Protein 6E93 (pdb70)

Secondary structure (DSSP, 8-state):
-EE-TTT--EESSHHHHHHHHHHHH----EE-TTT--EESSHHHHHHHHHHHH----EE-TTT--EESSHHHHHHHHHHHHT---EE-SSSS-EESSHHHHHHHHHHHHHT-

Organism: Homo sapiens (NCBI:txid9606)

B-factor: mean 36.42, std 12.67, range [16.76, 92.11]

InterPro domains:
  IPR000210 BTB/POZ domain [PF00651] (23-125)
  IPR000210 BTB/POZ domain [PS50097] (33-100)
  IPR000210 BTB/POZ domain [SM00225] (33-131)
  IPR011333 SKP1/BTB/POZ domain superfamily [G3DSA:3.30.710.10] (9-133)
  IPR011333 SKP1/BTB/POZ domain superfamily [SSF54695] (12-122)
  IPR013087 Zinc finger C2H2-type [PF00096] (460-482)
  IPR013087 Zinc finger C2H2-type [PF00096] (1038-1060)
  IPR013087 Zinc finger C2H2-type [PF00096] (1066-1088)
  IPR013087 Zinc finger C2H2-type [PS00028] (344-364)
  IPR013087 Zinc finger C2H2-type [PS00028] (462-482)
  IPR013087 Zinc finger C2H2-type [PS00028] (490-510)
  IPR013087 Zinc finger C2H2-type [PS00028] (518-539)
  IPR013087 Zinc finger C2H2-type [PS00028] (1012-1032)
  IPR013087 Zinc finger C2H2-type [PS00028] 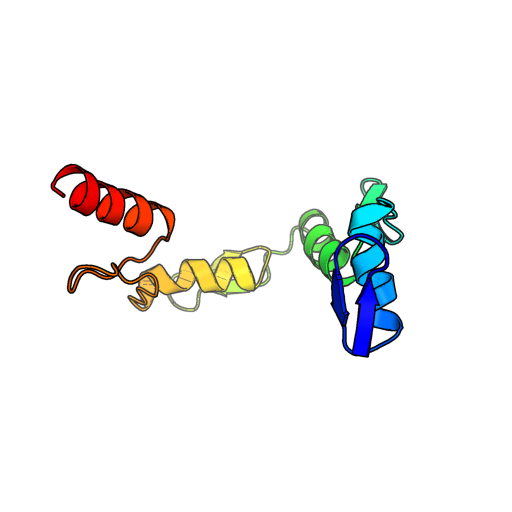(1040-1060)
  IPR013087 Zinc finger C2H2-type [PS00028] (1068-1088)
  IPR013087 Zinc finger C2H2-type [PS00028] (1096-1116)
  IPR013087 Zinc finger C2H2-type [PS00028] (1127-1147)
  IPR013087 Zinc finger C2H2-type [PS50157] (342-369)
  IPR013087 Zinc finger C2H2-type [PS50157] (371-400)
  IPR013087 Zinc finger C2H2-type [PS50157] (460-487)

Solvent-accessible surface area: 8621 Å² total; per-residue (Å²): 127,94,51,6,165,113,57,83,135,121,44,151,33,85,71,44,39,137,79,25,51,24,102,80,92,46,90,118,60,67,103,2,199,102,71,33,156,44,32,36,48,75,34,65,9,94,86,30,56,75,111,79,126,59,109,119,100,44,71,2,138,115,68,114,121,31,20,32,38,62,78,58,18,124,86,32,26,35,93,75,79,45,68,112,129,58,97,6,133,99,40,161,66,97,29,41,104,73,62,66,39,128,83,30,19,77,130,50,85,164,136,202

Radius of gyration: 19.79 Å; Cα contacts (8 Å, |Δi|>4): 134; chains: 1; bounding box: 38×44×48 Å

Foldseek 3Di:
DDADPPPGDHDDDPVVNVLVCCVVVVDFPAAAPPPGDGHSDNVVSVLVNLVVVPDQPDAAPPPGDGHSDPVVNVLVCCVVVVDFPAAQPPDGDGHSDNVVSVVVNVVVVVVD

Sequence (112 aa):
PYACELCAKQFQSPSTLKMHMRCHTGEKPYQCKTCGRCFSVQGNLQKHERIHLGLKEFVCQYCNKAFTLNETLKIHERIHTGEKRYHCQFCFQRFLYLSTKRNHEQRHIREH

GO terms:
  GO:0045892 negative regulation of DNA-templated transcription (P, IDA)
  GO:0005694 chromosome (C, EXP)
  GO:0006275 regulation of DNA replication (P, IMP)
  GO:0006974 DNA damage response (P, IMP)
  GO:0005515 protein binding (F, IPI)
  GO:0005654 nucleoplasm (C, IDA)
  GO:0005634 nucleus (C, IDA)
  GO:0008327 methyl-CpG binding (F, IDA)
  GO:0042803 protein homodimerization activity (F, IDA)
  GO:0072562 blood microparticle (C, HDA)

Nearest PDB structures (foldseek):
  6e93-assembly1_A  TM=1.009E+00  e=2.248E-21  Homo sapiens
  6e94-assembly1_A  TM=1.007E+00  e=4.891E-21  Homo sapiens
  2i13-assembly2_B  TM=8.774E-01  e=1.225E-11  Mus musculus
  2i13-assembly1_A  TM=8.482E-01  e=1.307E-11  Mus musculus
  6ml6-assembly1_A  TM=7.729E-01  e=6.189E-11  Mus musculus

CATH classification: 3.30.160.60

Structure (mmCIF, N/CA/C/O backbone):
data_6E93
#
_entry.id   6E93
#
_cell.length_a   70.804
_cell.length_b   77.270
_cell.length_c   103.756
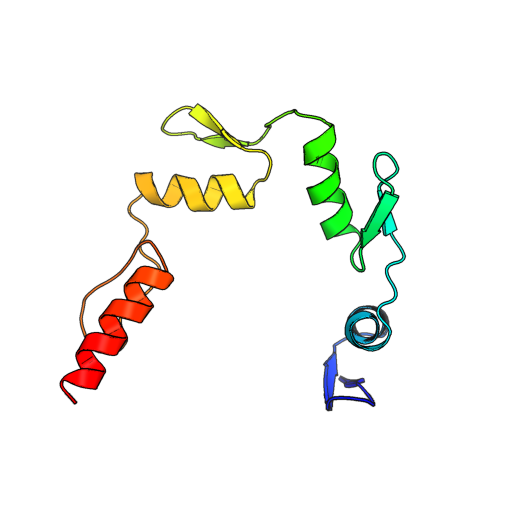_cell.angle_alpha   90.00
_cell.angle_beta   90.00
_cell.angle_gamma   90.00
#
_symmetry.space_group_name_H-M   'C 2 2 21'
#
loop_
_entity.id
_entity.type
_entity.pdbx_description
1 polymer 'Zinc finger and BTB domain-containing protein 38'
2 polymer "DNA (5'-D(*GP*TP*CP*TP*GP*(DCM)P*GP*CP*(DCM)P*GP*AP*TP*GP*AP*GP*TP*GP*C)-3')"
3 polymer "DNA (5'-D(*GP*CP*AP*CP*TP*CP*AP*TP*(DCM)P*GP*GP*(DCM)P*GP*CP*AP*GP*AP*C)-3')"
4 non-polymer 'ZINC ION'
5 water water
#
loop_
_atom_site.group_PDB
_atom_site.id
_atom_site.type_symbol
_atom_site.label_atom_id
_atom_site.label_alt_id
_atom_site.label_comp_id
_atom_site.label_asym_id
_atom_site.label_entity_id
_atom_site.label_seq_id
_atom_site.pdbx_PDB_ins_code
_atom_site.Cartn_x
_atom_site.Cartn_y
_atom_site.Cartn_z
_atom_site.occupancy
_atom_site.B_iso_or_equiv
_atom_site.auth_seq_id
_atom_site.auth_comp_id
_atom_site.auth_asym_id
_atom_site.auth_atom_id
_atom_site.pdbx_PDB_model_num
ATOM 1 N N . PRO A 1 4 ? 7.481 -36.080 -15.226 1.00 51.33 1009 PRO A N 1
ATOM 2 C CA . PRO A 1 4 ? 8.675 -35.977 -14.372 1.00 57.51 1009 PRO A CA 1
ATOM 3 C C . PRO A 1 4 ? 8.392 -36.430 -12.933 1.00 64.15 1009 PRO A C 1
ATOM 4 O O . PRO A 1 4 ? 9.149 -37.224 -12.369 1.00 65.00 1009 PRO A O 1
ATOM 8 N N . TYR A 1 5 ? 7.311 -35.909 -12.352 1.00 60.30 1010 TYR A N 1
ATOM 9 C CA . TYR A 1 5 ? 6.778 -36.356 -11.066 1.00 56.52 1010 TYR A CA 1
ATOM 10 C C . TYR A 1 5 ? 5.377 -36.897 -11.315 1.00 56.58 1010 TYR A C 1
ATOM 11 O O . TYR A 1 5 ? 4.469 -36.133 -11.657 1.00 60.31 1010 TYR A O 1
ATOM 20 N N . ALA A 1 6 ? 5.196 -38.203 -11.151 1.00 56.36 1011 ALA A N 1
ATOM 21 C CA . ALA A 1 6 ? 3.935 -38.845 -11.494 1.00 53.43 1011 ALA A CA 1
ATOM 22 C C . ALA A 1 6 ? 3.102 -39.102 -10.244 1.00 47.17 1011 ALA A C 1
ATOM 23 O O . ALA A 1 6 ? 3.635 -39.372 -9.164 1.00 46.66 1011 ALA A O 1
ATOM 25 N N . CYS A 1 7 ? 1.783 -38.999 -10.401 1.00 51.49 1012 CYS A N 1
ATOM 26 C CA . CYS A 1 7 ? 0.862 -39.267 -9.305 1.00 49.38 1012 CYS A CA 1
ATOM 27 C C . CYS A 1 7 ? 0.650 -40.767 -9.159 1.00 52.08 1012 CYS A C 1
ATOM 28 O O . CYS A 1 7 ? 0.258 -41.443 -10.117 1.00 48.19 1012 CYS A O 1
ATOM 31 N N . GLU A 1 8 ? 0.897 -41.279 -7.950 1.00 59.50 1013 GLU A N 1
ATOM 32 C CA . GLU A 1 8 ? 0.719 -42.698 -7.663 1.00 64.19 1013 GLU A CA 1
ATOM 33 C C . GLU A 1 8 ? -0.728 -43.152 -7.790 1.00 62.32 1013 GLU A C 1
ATOM 34 O O . GLU A 1 8 ? -0.979 -44.362 -7.790 1.00 67.09 1013 GLU A O 1
ATOM 40 N N . LEU A 1 9 ? -1.683 -42.226 -7.897 1.00 51.50 1014 LEU A N 1
ATOM 41 C CA . LEU A 1 9 ? -3.090 -42.585 -7.821 1.00 46.26 1014 LEU A CA 1
ATOM 42 C C . LEU A 1 9 ? -3.860 -42.399 -9.119 1.00 49.70 1014 LEU A C 1
ATOM 43 O O . LEU A 1 9 ? -4.949 -42.965 -9.249 1.00 52.03 1014 LEU A O 1
ATOM 48 N N . CYS A 1 10 ? -3.334 -41.635 -10.086 1.00 42.63 1015 CYS A N 1
ATOM 49 C CA . CYS A 1 10 ? -4.105 -41.418 -11.306 1.00 45.30 1015 CYS A CA 1
ATOM 50 C C . CYS A 1 10 ? -3.259 -41.226 -12.570 1.00 44.92 1015 CYS A C 1
ATOM 51 O O . CYS A 1 10 ? -3.830 -40.926 -13.623 1.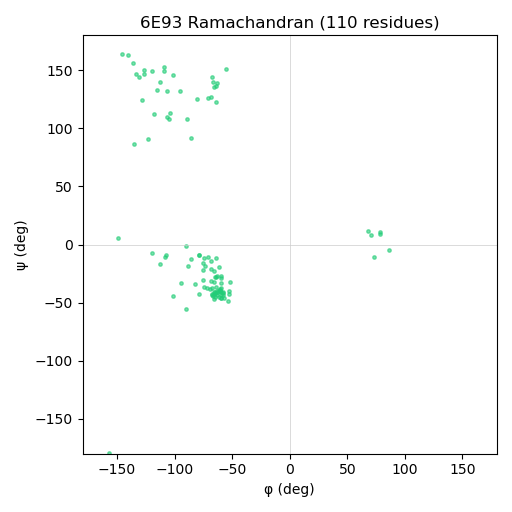00 44.76 1015 CYS A O 1
ATOM 54 N N . ALA A 1 11 ? -1.939 -41.382 -12.495 1.00 51.42 1016 ALA A N 1
ATOM 55 C CA . ALA A 1 11 ? -1.007 -41.359 -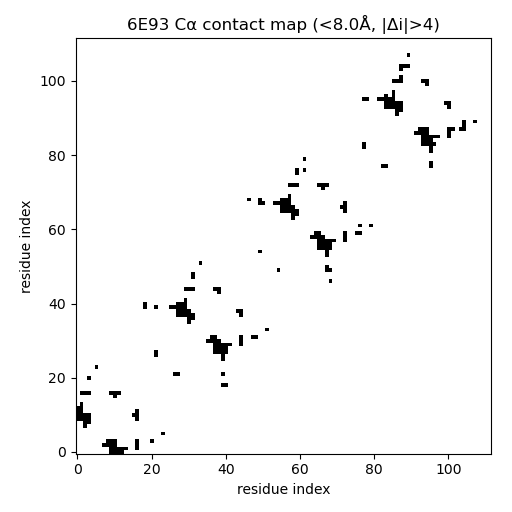13.635 1.00 63.39 1016 ALA A CA 1
ATOM 56 C C . ALA A 1 11 ? -0.764 -39.975 -14.220 1.00 64.54 1016 ALA A C 1
ATOM 57 O O . ALA A 1 11 ? 0.143 -39.828 -15.039 1.00 70.94 1016 ALA A O 1
ATOM 59 N N . LYS A 1 12 ? -1.538 -38.950 -13.847 1.00 56.53 1017 LYS A N 1
ATOM 60 C CA . LYS A 1 12 ? -1.169 -37.592 -14.248 1.00 47.51 1017 LYS A CA 1
ATOM 61 C C . LYS A 1 12 ? 0.257 -37.277 -13.795 1.00 49.63 1017 LYS A C 1
ATOM 62 O O . LYS A 1 12 ? 0.746 -37.818 -12.797 1.00 51.66 1017 LYS A O 1
ATOM 68 N N . GLN A 1 13 ? 0.942 -36.406 -14.542 1.00 48.78 1018 GLN A N 1
ATOM 69 C CA . GLN A 1 13 ? 2.351 -36.117 -14.295 1.00 46.20 1018 GLN A CA 1
ATOM 70 C C . GLN A 1 13 ? 2.573 -34.618 -14.147 1.00 40.21 1018 GLN A C 1
ATOM 71 O O . GLN A 1 13 ? 1.861 -33.808 -14.749 1.00 38.00 1018 GLN A O 1
ATOM 77 N N . PHE A 1 14 ? 3.590 -34.259 -13.353 1.00 45.35 1019 PHE A N 1
ATOM 78 C CA . PHE A 1 14 ? 3.786 -32.884 -12.901 1.00 49.93 1019 PHE A CA 1
ATOM 79 C C . PHE A 1 14 ? 5.268 -32.519 -12.909 1.00 48.51 1019 PHE A C 1
ATOM 80 O O . PHE A 1 14 ? 6.145 -33.385 -12.963 1.00 46.89 1019 PHE A O 1
ATOM 88 N N . GLN A 1 15 ? 5.530 -31.205 -12.853 1.00 48.30 1020 GLN A N 1
ATOM 89 C CA . GLN A 1 15 ? 6.867 -30.680 -13.107 1.00 52.13 1020 GLN A CA 1
ATOM 90 C C . GLN A 1 15 ? 7.761 -30.755 -11.881 1.00 47.17 1020 GLN A C 1
ATOM 91 O O . GLN A 1 15 ? 8.976 -30.954 -12.015 1.00 46.74 1020 GLN A O 1
ATOM 97 N N . SER A 1 16 ? 7.197 -30.589 -10.687 1.00 39.14 1021 SER A N 1
ATOM 98 C CA . SER A 1 16 ? 8.013 -30.362 -9.504 1.00 39.92 1021 SER A CA 1
ATOM 99 C C . SER A 1 16 ? 7.361 -31.010 -8.293 1.00 38.05 1021 SER A C 1
ATOM 100 O O . SER A 1 16 ? 6.164 -31.310 -8.301 1.00 38.81 1021 SER A O 1
ATOM 103 N N . PRO A 1 17 ? 8.122 -31.192 -7.202 1.00 36.87 1022 PRO A N 1
ATOM 104 C CA . PRO A 1 17 ? 7.496 -31.646 -5.950 1.00 37.11 1022 PRO A CA 1
ATOM 105 C C . PRO A 1 17 ? 6.315 -30.784 -5.525 1.00 39.94 1022 PRO A C 1
ATOM 106 O O . PRO A 1 17 ? 5.301 -31.318 -5.061 1.00 40.01 1022 PRO A O 1
ATOM 110 N N . SER A 1 18 ? 6.409 -29.459 -5.688 1.00 39.35 1023 SER A N 1
ATOM 111 C CA . SER A 1 18 ? 5.349 -28.587 -5.189 1.00 44.73 1023 SER A CA 1
ATOM 112 C C . SER A 1 18 ? 4.059 -28.752 -5.986 1.00 42.03 1023 SER A C 1
ATOM 113 O O . SER A 1 18 ? 2.969 -28.724 -5.405 1.00 38.84 1023 SER A O 1
ATOM 116 N N . THR A 1 19 ? 4.149 -28.934 -7.314 1.00 32.48 1024 THR A N 1
ATOM 117 C CA . THR A 1 19 ? 2.917 -29.108 -8.080 1.00 36.18 1024 THR A CA 1
ATOM 118 C C . THR A 1 19 ? 2.320 -30.500 -7.892 1.00 42.46 1024 THR A C 1
ATOM 119 O O . THR A 1 19 ? 1.094 -30.657 -7.954 1.00 39.78 1024 THR A O 1
ATOM 123 N N . LEU A 1 20 ? 3.155 -31.515 -7.656 1.00 41.04 1025 LEU A N 1
ATOM 124 C CA . LEU A 1 20 ? 2.627 -32.823 -7.277 1.00 42.94 1025 LEU A CA 1
ATOM 125 C C . LEU A 1 20 ? 1.952 -32.762 -5.914 1.00 39.75 1025 LEU A C 1
ATOM 126 O O . LEU A 1 20 ? 0.844 -33.283 -5.731 1.00 39.57 1025 LEU A O 1
ATOM 131 N N . LYS A 1 21 ? 2.618 -32.138 -4.938 1.00 38.40 1026 LYS A N 1
ATOM 132 C CA . LYS A 1 21 ? 2.013 -31.948 -3.625 1.00 35.00 1026 LYS A CA 1
ATOM 133 C C . LYS A 1 21 ? 0.645 -31.289 -3.746 1.00 33.81 1026 LYS A C 1
ATOM 134 O O . LYS A 1 21 ? -0.317 -31.703 -3.089 1.00 33.22 1026 LYS A O 1
ATOM 140 N N . MET A 1 22 ? 0.531 -30.278 -4.611 1.00 34.76 1027 MET A N 1
ATOM 141 C CA . MET A 1 22 ? -0.746 -29.598 -4.795 1.00 38.90 1027 MET A CA 1
ATOM 142 C C . MET A 1 22 ? -1.787 -30.538 -5.392 1.00 38.39 1027 MET A C 1
ATOM 143 O O . MET A 1 22 ? -2.933 -30.583 -4.932 1.00 34.83 1027 MET A O 1
ATOM 148 N N . HIS A 1 23 ? -1.403 -31.297 -6.421 1.00 32.96 1028 HIS A N 1
ATOM 149 C CA . HIS A 1 23 ? -2.338 -32.229 -7.050 1.00 31.37 1028 HIS A CA 1
ATOM 150 C C . HIS A 1 23 ? -2.842 -33.274 -6.058 1.00 32.09 1028 HIS A C 1
ATOM 151 O O . HIS A 1 23 ? -4.008 -33.681 -6.111 1.00 36.47 1028 HIS A O 1
ATOM 158 N N . MET A 1 24 ? -1.971 -33.749 -5.170 1.00 29.29 1029 MET A N 1
ATOM 159 C CA . MET A 1 24 ? -2.390 -34.798 -4.245 1.00 34.20 1029 MET A CA 1
ATOM 160 C C . MET A 1 24 ? -3.527 -34.336 -3.346 1.00 40.77 1029 MET A C 1
ATOM 161 O O . MET A 1 24 ? -4.235 -35.173 -2.774 1.00 34.54 1029 MET A O 1
ATOM 166 N N . ARG A 1 25 ? -3.729 -33.022 -3.217 1.00 30.57 1030 ARG A N 1
ATOM 167 C CA . ARG A 1 25 ? -4.849 -32.544 -2.418 1.00 33.62 1030 ARG A CA 1
ATOM 168 C C . ARG A 1 25 ? -6.182 -32.861 -3.063 1.00 28.97 1030 ARG A C 1
ATOM 169 O O . ARG A 1 25 ? -7.201 -32.905 -2.361 1.00 32.16 1030 ARG A O 1
ATOM 177 N N . CYS A 1 26 ? -6.202 -33.098 -4.376 1.00 24.94 1031 CYS A N 1
ATOM 178 C CA . CYS A 1 26 ? -7.429 -33.554 -5.010 1.00 32.41 1031 CYS A CA 1
ATOM 179 C C . CYS A 1 26 ? -7.827 -34.931 -4.508 1.00 35.95 1031 CYS A C 1
ATOM 180 O O . CYS A 1 26 ? -9.012 -35.275 -4.533 1.00 40.72 1031 CYS A O 1
ATOM 183 N N . HIS A 1 27 ? -6.850 -35.732 -4.083 1.00 39.74 1032 HIS A N 1
ATOM 184 C CA . HIS A 1 27 ? -7.105 -37.092 -3.617 1.00 35.29 1032 HIS A CA 1
ATOM 185 C C . HIS A 1 27 ? -7.265 -37.181 -2.110 1.00 31.83 1032 HIS A C 1
ATOM 186 O O . HIS A 1 27 ? -8.019 -38.031 -1.632 1.00 32.41 1032 HIS A O 1
ATOM 193 N N . THR A 1 28 ? -6.567 -36.342 -1.348 1.00 33.56 1033 THR A N 1
ATOM 194 C CA . THR A 1 28 ? -6.700 -36.359 0.100 1.00 34.81 1033 THR A CA 1
ATOM 195 C C . THR A 1 28 ? -7.813 -35.453 0.600 1.00 36.71 1033 THR A C 1
ATOM 196 O O . THR A 1 28 ? -8.257 -35.616 1.740 1.00 38.94 1033 THR A O 1
ATOM 200 N N . GLY A 1 29 ? -8.270 -34.508 -0.219 1.00 29.32 1034 GLY A N 1
ATOM 201 C CA . GLY A 1 29 ? -9.189 -33.502 0.262 1.00 29.39 1034 GLY A CA 1
ATOM 202 C C . GLY A 1 29 ? -8.596 -32.524 1.256 1.00 34.32 1034 GLY A C 1
ATOM 203 O O . GLY A 1 29 ? -9.346 -31.769 1.878 1.00 35.85 1034 GLY A O 1
ATOM 204 N N . GLU A 1 30 ? -7.276 -32.507 1.424 1.00 28.77 1035 GLU A N 1
ATOM 205 C CA . GLU A 1 30 ? -6.655 -31.537 2.313 1.00 29.39 1035 GLU A CA 1
ATOM 206 C C . GLU A 1 30 ? -6.842 -30.123 1.781 1.00 32.32 1035 GLU A C 1
ATOM 207 O O . GLU A 1 30 ? -6.650 -29.860 0.586 1.00 28.52 1035 GLU A O 1
ATOM 213 N N . LYS A 1 31 ? -7.205 -29.203 2.680 1.00 28.59 1036 LYS A N 1
ATOM 214 C CA . LYS A 1 31 ? -7.444 -27.804 2.311 1.00 26.46 1036 LYS A CA 1
ATOM 215 C C . LYS A 1 31 ? -6.779 -26.906 3.344 1.00 29.11 1036 LYS A C 1
ATOM 216 O O . LYS A 1 31 ? -7.416 -26.455 4.309 1.00 26.11 1036 LYS A O 1
ATOM 222 N N . PRO A 1 32 ? -5.496 -26.600 3.163 1.00 28.54 1037 PRO A N 1
ATOM 223 C CA . PRO A 1 32 ? -4.730 -25.983 4.254 1.00 31.00 1037 PRO A CA 1
ATOM 224 C C . PRO A 1 32 ? -5.080 -24.531 4.512 1.00 28.18 1037 PRO A C 1
ATOM 225 O O . PRO A 1 32 ? -4.767 -24.028 5.595 1.00 30.27 1037 PRO A O 1
ATOM 229 N N . TYR A 1 33 ? -5.712 -23.835 3.566 1.00 25.17 1038 TYR A N 1
ATOM 230 C CA . TYR A 1 33 ? -5.783 -22.380 3.591 1.00 24.37 1038 TYR A CA 1
ATOM 231 C C . TYR A 1 33 ? -7.194 -21.954 3.976 1.00 24.33 1038 TYR A C 1
ATOM 232 O O . TYR A 1 33 ? -8.131 -22.090 3.179 1.00 25.04 1038 TYR A O 1
AT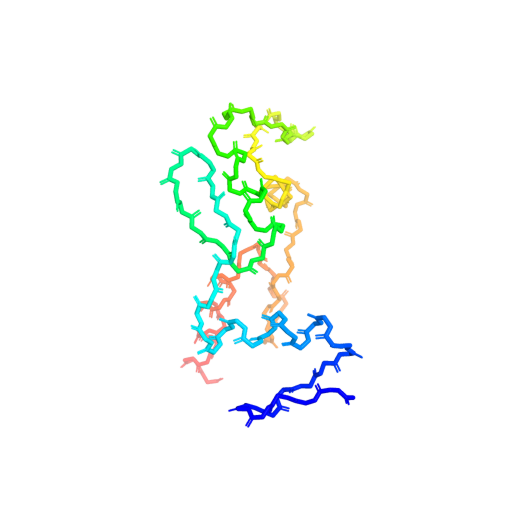OM 241 N N . GLN A 1 34 ? -7.340 -21.407 5.179 1.00 21.26 1039 GLN A N 1
ATOM 242 C CA . GLN A 1 34 ? -8.654 -21.154 5.763 1.00 23.24 1039 GLN A CA 1
ATOM 243 C C . GLN A 1 34 ? -9.004 -19.669 5.769 1.00 22.77 1039 GLN A C 1
ATOM 244 O O . GLN A 1 34 ? -8.200 -18.825 6.183 1.00 22.47 1039 GLN A O 1
ATOM 250 N N . CYS A 1 35 ? -10.217 -19.353 5.317 1.00 19.29 1040 CYS A N 1
ATOM 251 C CA . CYS A 1 35 ? -10.683 -17.978 5.339 1.00 22.03 1040 CYS A CA 1
ATOM 252 C C . CYS A 1 35 ? -10.896 -17.553 6.782 1.00 25.11 1040 CYS A C 1
ATOM 253 O O . CYS A 1 35 ? -11.597 -18.232 7.540 1.00 23.28 1040 CYS A O 1
ATOM 256 N N . LYS A 1 36 ? -10.287 -16.431 7.169 1.00 23.18 1041 LYS A N 1
ATOM 257 C CA . LYS A 1 36 ? -10.379 -16.009 8.558 1.00 25.84 1041 LYS A CA 1
ATOM 258 C C . LYS A 1 36 ? -11.743 -15.441 8.906 1.00 26.03 1041 LYS A C 1
ATOM 259 O O . LYS A 1 36 ? -12.018 -15.241 10.094 1.00 27.74 1041 LYS A O 1
ATOM 265 N N . THR A 1 37 ? -12.594 -15.163 7.915 1.00 23.06 1042 THR A N 1
ATOM 266 C CA . THR A 1 37 ? -13.913 -14.626 8.234 1.00 24.67 1042 THR A CA 1
ATOM 267 C C . THR A 1 37 ? -14.934 -15.748 8.419 1.00 24.54 1042 THR A C 1
ATOM 268 O O . THR A 1 37 ? -15.601 -15.830 9.456 1.00 23.43 1042 THR A O 1
ATOM 272 N N . CYS A 1 38 ? -15.072 -16.619 7.414 1.00 25.66 1043 CYS A N 1
ATOM 273 C CA . CYS A 1 38 ? -16.146 -17.600 7.441 1.00 23.80 1043 CYS A CA 1
ATOM 274 C C . CYS A 1 38 ? -15.669 -19.009 7.713 1.00 23.47 1043 CYS A C 1
ATOM 275 O O . CYS A 1 38 ? -16.500 -19.885 7.983 1.00 23.58 1043 CYS A O 1
ATOM 278 N N . GLY A 1 39 ? -14.363 -19.246 7.717 1.00 22.21 1044 GLY A N 1
ATOM 279 C CA . GLY A 1 39 ? -13.857 -20.556 8.053 1.00 19.98 1044 GLY A CA 1
ATOM 280 C C . GLY A 1 39 ? -13.774 -21.531 6.895 1.00 19.90 1044 GLY A C 1
ATOM 281 O O . GLY A 1 39 ? -13.243 -22.633 7.088 1.00 23.64 1044 GLY A O 1
ATOM 282 N N . ARG A 1 40 ? -14.245 -21.159 5.697 1.00 23.58 1045 ARG A N 1
ATOM 283 C CA . ARG A 1 40 ? -14.116 -22.057 4.554 1.00 18.56 1045 ARG A CA 1
ATOM 284 C C . ARG A 1 40 ? -12.642 -22.291 4.241 1.00 23.07 1045 ARG A C 1
ATOM 285 O O . ARG A 1 40 ? -11.827 -21.368 4.284 1.00 24.92 1045 ARG A O 1
ATOM 293 N N . CYS A 1 41 ? -12.305 -23.529 3.918 1.00 22.18 1046 CYS A N 1
ATOM 294 C CA . CYS A 1 41 ? -10.925 -23.909 3.643 1.00 20.11 1046 CYS A CA 1
ATOM 295 C C . CYS A 1 41 ? -10.728 -24.192 2.163 1.00 24.27 1046 CYS A C 1
ATOM 296 O O . CYS A 1 41 ? -11.657 -24.603 1.468 1.00 22.67 1046 CYS A O 1
ATOM 299 N N . PHE A 1 42 ? -9.494 -23.990 1.690 1.00 21.25 1047 PHE A N 1
ATOM 300 C CA . PHE A 1 42 ? -9.168 -24.116 0.273 1.00 25.36 1047 PHE A CA 1
ATOM 301 C C . PHE A 1 42 ? -7.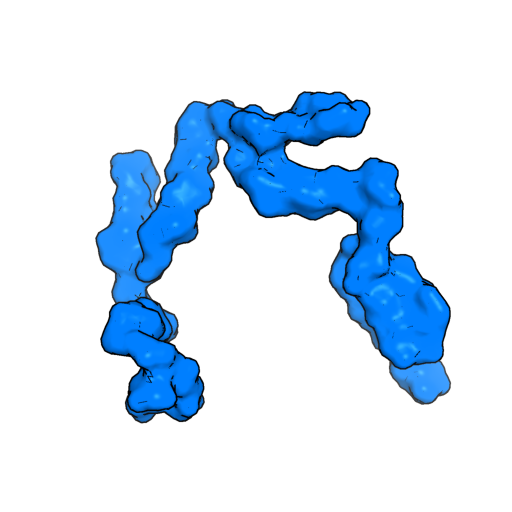898 -24.937 0.092 1.00 21.66 1047 PHE A C 1
ATOM 302 O O . PHE A 1 42 ? -6.969 -24.860 0.898 1.00 22.57 1047 PHE A O 1
ATOM 310 N N . SER A 1 43 ? -7.847 -25.690 -1.006 1.00 21.56 1048 SER A N 1
ATOM 311 C CA . SER A 1 43 ? -6.642 -26.424 -1.361 1.00 20.99 1048 SER A CA 1
ATOM 312 C C . SER A 1 43 ? -5.544 -25.527 -1.929 1.00 25.66 1048 SER A C 1
ATOM 313 O O . SER A 1 43 ? -4.367 -25.901 -1.887 1.00 28.81 1048 SER A O 1
ATOM 316 N N . VAL A 1 44 ? -5.898 -24.354 -2.445 1.00 25.44 1049 VAL A N 1
ATOM 317 C CA . VAL A 1 44 ? -4.987 -23.499 -3.202 1.00 26.07 1049 VAL A CA 1
ATOM 318 C C . VAL A 1 44 ? -5.030 -22.106 -2.606 1.00 23.95 1049 VAL A C 1
ATOM 319 O O . VAL A 1 44 ? -6.099 -21.489 -2.554 1.00 23.92 1049 VAL A O 1
ATOM 323 N N . GLN A 1 45 ? -3.868 -21.585 -2.209 1.00 26.35 1050 GLN A N 1
ATOM 324 C CA . GLN A 1 45 ? -3.828 -20.266 -1.577 1.00 28.06 1050 GLN A CA 1
ATOM 325 C C . GLN A 1 45 ? -4.426 -19.186 -2.479 1.00 25.56 1050 GLN A C 1
ATOM 326 O O . GLN A 1 45 ? -5.153 -18.307 -2.011 1.00 23.32 1050 GLN A O 1
ATOM 332 N N . GLY A 1 46 ? -4.136 -19.234 -3.776 1.00 23.81 1051 GLY A N 1
ATOM 333 C CA . GLY A 1 46 ? -4.674 -18.222 -4.669 1.00 22.69 1051 GLY A CA 1
ATOM 334 C C . GLY A 1 46 ? -6.190 -18.263 -4.755 1.00 23.44 1051 GLY A C 1
ATOM 335 O O . GLY A 1 46 ? -6.830 -17.241 -5.019 1.00 23.20 1051 GLY A O 1
ATOM 336 N N . ASN A 1 47 ? -6.784 -19.438 -4.544 1.00 21.72 1052 ASN A N 1
ATOM 337 C CA . ASN A 1 47 ? -8.243 -19.530 -4.567 1.00 17.73 1052 ASN A CA 1
ATOM 338 C C . ASN A 1 47 ? -8.850 -18.926 -3.305 1.00 20.43 1052 ASN A C 1
ATOM 339 O O . ASN A 1 47 ? -9.935 -18.324 -3.359 1.00 21.66 1052 ASN A O 1
ATOM 344 N N . LEU A 1 48 ? -8.185 -19.103 -2.150 1.00 19.63 1053 LEU A N 1
ATOM 345 C CA . LEU A 1 48 ? -8.640 -18.426 -0.936 1.00 16.76 1053 LEU A CA 1
ATOM 346 C C . LEU A 1 48 ? -8.615 -16.921 -1.130 1.00 20.22 1053 LEU A C 1
ATOM 347 O O . LEU A 1 48 ? -9.573 -16.223 -0.778 1.00 22.72 1053 LEU A O 1
ATOM 352 N N . GLN A 1 49 ? -7.546 -16.408 -1.741 1.00 22.15 1054 GLN A N 1
ATOM 353 C CA . GLN A 1 49 ? -7.415 -14.967 -1.909 1.00 28.61 1054 GLN A CA 1
ATOM 354 C C . GLN A 1 49 ? -8.540 -14.395 -2.760 1.00 21.76 1054 GLN A C 1
ATOM 355 O O . GLN A 1 49 ? -9.039 -13.301 -2.469 1.00 23.10 1054 GLN A O 1
ATOM 361 N N . LYS A 1 50 ? -8.950 -15.106 -3.826 1.00 21.96 1055 LYS A N 1
ATOM 362 C CA . LYS A 1 50 ? -10.132 -14.684 -4.578 1.00 20.31 1055 LYS A CA 1
ATOM 363 C C . LYS A 1 50 ? -11.361 -14.664 -3.681 1.00 20.58 1055 LYS A C 1
ATOM 364 O O . LYS A 1 50 ? -12.176 -13.734 -3.720 1.00 23.54 1055 LYS A O 1
ATOM 370 N N . HIS A 1 51 ? -11.532 -15.724 -2.899 1.00 21.11 1056 HIS A N 1
ATOM 371 C CA . HIS A 1 51 ? -12.684 -15.817 -2.016 1.00 22.38 1056 HIS A CA 1
ATOM 372 C C . HIS A 1 51 ? -12.707 -14.667 -1.027 1.00 23.54 1056 HIS A C 1
ATOM 373 O O . HIS A 1 51 ? -13.766 -14.103 -0.728 1.00 24.20 1056 HIS A O 1
ATOM 380 N N . GLU A 1 52 ? -11.546 -14.307 -0.491 1.00 22.69 1057 GLU A N 1
ATOM 381 C CA . GLU A 1 52 ? -11.532 -13.277 0.534 1.00 23.08 1057 GLU A CA 1
ATOM 382 C C . GLU A 1 52 ? -12.028 -11.944 -0.001 1.00 24.12 1057 GLU A C 1
ATOM 383 O O . GLU A 1 52 ? -12.581 -11.138 0.760 1.00 25.19 1057 GLU A O 1
ATOM 389 N N . ARG A 1 53 ? -11.879 -11.700 -1.307 1.00 28.48 1058 ARG A N 1
ATOM 390 C CA . ARG A 1 53 ? -12.379 -10.450 -1.862 1.00 31.43 1058 ARG A CA 1
ATOM 391 C C . ARG A 1 53 ? -13.879 -10.311 -1.658 1.00 32.96 1058 ARG A C 1
ATOM 392 O O . ARG A 1 53 ? -14.396 -9.190 -1.598 1.00 32.33 1058 ARG A O 1
ATOM 400 N N . ILE A 1 54 ? -14.596 -11.430 -1.559 1.00 22.74 1059 ILE A N 1
ATOM 401 C CA . ILE A 1 54 ? -16.041 -11.356 -1.370 1.00 26.96 1059 ILE A CA 1
ATOM 402 C C . ILE A 1 54 ? -16.370 -10.674 -0.054 1.00 29.57 1059 ILE A C 1
ATOM 403 O O . ILE A 1 54 ? -17.282 -9.842 0.020 1.00 35.84 1059 ILE A O 1
ATOM 408 N N . HIS A 1 55 ? -15.645 -11.024 1.006 1.00 28.41 1060 HIS A N 1
ATOM 409 C CA . HIS A 1 55 ? -15.906 -10.435 2.314 1.00 28.83 1060 HIS A CA 1
ATOM 410 C C . HIS A 1 55 ? -15.534 -8.956 2.355 1.00 38.94 1060 HIS A C 1
ATOM 411 O O . HIS A 1 55 ? -16.171 -8.184 3.076 1.00 41.45 1060 HIS A O 1
ATOM 418 N N . LEU A 1 56 ? -14.517 -8.538 1.593 1.00 38.90 1061 LEU A N 1
ATOM 419 C CA . LEU A 1 56 ? -14.140 -7.125 1.598 1.00 45.35 1061 LEU A CA 1
ATOM 420 C C . LEU A 1 56 ? -15.226 -6.239 1.004 1.00 47.35 1061 LEU A C 1
ATOM 421 O O . LEU A 1 56 ? -15.371 -5.085 1.418 1.00 49.19 1061 LEU A O 1
ATOM 426 N N . GLY A 1 57 ? -15.981 -6.742 0.027 1.00 50.05 1062 GLY A N 1
ATOM 427 C CA . GLY A 1 57 ? -17.017 -5.952 -0.608 1.00 50.86 1062 GLY A CA 1
ATOM 428 C C . GLY A 1 57 ? -16.530 -4.826 -1.494 1.00 45.74 1062 GLY A C 1
ATOM 429 O O . GLY A 1 57 ? -17.343 -4.002 -1.927 1.00 47.74 1062 GLY A O 1
ATOM 430 N N . LEU A 1 58 ? -15.228 -4.750 -1.762 1.00 42.06 1063 LEU A N 1
ATOM 431 C CA . LEU A 1 58 ? -14.675 -3.795 -2.720 1.00 45.88 1063 LEU A CA 1
ATOM 432 C C . LEU A 1 58 ? -14.679 -4.449 -4.094 1.00 57.82 1063 LEU A C 1
ATOM 433 O O . LEU A 1 58 ? -13.885 -5.357 -4.360 1.00 72.27 1063 LEU A O 1
ATOM 438 N N . LYS A 1 59 ? -15.564 -3.999 -4.970 1.00 51.16 1064 LYS A N 1
ATOM 439 C CA . LYS A 1 59 ? -15.560 -4.497 -6.342 1.00 42.53 1064 LYS A CA 1
ATOM 440 C C . LYS A 1 59 ? -14.556 -3.652 -7.112 1.00 39.44 1064 LYS A C 1
ATOM 441 O O . LYS A 1 59 ? -14.882 -2.594 -7.650 1.00 41.13 1064 LYS A O 1
ATOM 447 N N . GLU A 1 60 ? -13.305 -4.120 -7.146 1.00 35.03 1065 GLU A N 1
ATOM 448 C CA . GLU A 1 60 ? -12.180 -3.327 -7.627 1.00 41.34 1065 GLU A CA 1
ATOM 449 C C . GLU A 1 60 ? -11.979 -3.383 -9.133 1.00 36.54 1065 GLU A C 1
ATOM 450 O O . GLU A 1 60 ? -11.212 -2.580 -9.670 1.00 35.85 1065 GLU A O 1
ATOM 456 N N . PHE A 1 61 ? -12.627 -4.299 -9.834 1.00 32.81 1066 PHE A N 1
ATOM 457 C CA . PHE A 1 61 ? -12.378 -4.479 -11.259 1.00 29.74 1066 PHE A CA 1
ATOM 458 C C . PHE A 1 61 ? -13.541 -3.862 -12.026 1.00 25.12 1066 PHE A C 1
ATOM 459 O O . PHE A 1 61 ? -14.675 -4.353 -11.953 1.00 27.97 1066 PHE A O 1
ATOM 467 N N . VAL A 1 62 ? -13.251 -2.780 -12.751 1.00 27.38 1067 VAL A N 1
ATOM 468 C CA . VAL A 1 62 ? -14.257 -1.895 -13.325 1.00 30.96 1067 VAL A CA 1
ATOM 469 C C . VAL A 1 62 ? -14.175 -1.973 -14.840 1.00 28.56 1067 VAL A C 1
ATOM 470 O O . VAL A 1 62 ? -13.082 -1.876 -15.414 1.00 30.86 1067 VAL A O 1
ATOM 474 N N . CYS A 1 63 ? -15.329 -2.128 -15.483 1.00 28.81 1068 CYS A N 1
ATOM 475 C CA . CYS A 1 63 ? -15.397 -2.231 -16.936 1.00 29.69 1068 CYS A CA 1
ATOM 476 C C . CYS A 1 63 ? -15.086 -0.891 -17.598 1.00 33.29 1068 CYS A C 1
ATOM 477 O O . CYS A 1 63 ? -15.714 0.126 -17.293 1.00 33.81 1068 CYS A O 1
ATOM 480 N N . GLN A 1 64 ? -14.117 -0.896 -18.516 1.00 32.47 1069 GLN A N 1
ATOM 481 C CA . GLN A 1 64 ? -13.716 0.320 -19.214 1.00 37.32 1069 GLN A CA 1
ATOM 482 C C . GLN A 1 64 ? -14.758 0.811 -20.204 1.00 35.08 1069 GLN A C 1
ATOM 483 O O . GLN A 1 64 ? -14.602 1.919 -20.733 1.00 35.45 1069 GLN A O 1
ATOM 489 N N . TYR A 1 65 ? -15.790 0.018 -20.497 1.00 35.80 1070 TYR A N 1
ATOM 490 C CA . TYR A 1 65 ? -16.800 0.394 -21.478 1.00 33.44 1070 TYR A CA 1
ATOM 491 C C . TYR A 1 65 ? -18.083 0.899 -20.835 1.00 36.47 1070 TYR A C 1
ATOM 492 O O . TYR A 1 65 ? -18.623 1.919 -21.269 1.00 39.77 1070 TYR A O 1
ATOM 501 N N . CYS A 1 66 ? -18.583 0.230 -19.797 1.00 37.37 1071 CYS A N 1
ATOM 502 C CA . CYS A 1 66 ? -19.809 0.660 -19.142 1.00 37.71 1071 CYS A CA 1
ATOM 503 C C . CYS A 1 66 ? -19.642 1.014 -17.668 1.00 37.53 1071 CYS A C 1
ATOM 504 O O . CYS A 1 66 ? -20.598 1.513 -17.065 1.00 39.69 1071 CYS A O 1
ATOM 507 N N . ASN A 1 67 ? -18.474 0.768 -17.068 1.00 31.40 1072 ASN A N 1
ATOM 508 C CA . ASN A 1 67 ? -18.114 1.184 -15.709 1.00 35.38 1072 ASN A CA 1
ATOM 509 C C . ASN A 1 67 ? -18.734 0.291 -14.638 1.00 33.82 1072 ASN A C 1
ATOM 510 O O . ASN A 1 67 ? -18.636 0.630 -13.449 1.00 36.78 1072 ASN A O 1
ATOM 515 N N . LYS A 1 68 ? -19.358 -0.832 -15.000 1.00 33.37 1073 LYS A N 1
ATOM 516 C CA . LYS A 1 68 ? -19.811 -1.773 -13.980 1.00 34.17 1073 LYS A CA 1
ATOM 517 C C . LYS A 1 68 ? -18.607 -2.402 -13.295 1.00 34.58 1073 LYS A C 1
ATOM 518 O O . LYS A 1 68 ? -17.580 -2.652 -13.933 1.00 29.79 1073 LYS A O 1
ATOM 524 N N . ALA A 1 69 ? -18.734 -2.659 -11.986 1.00 29.47 1074 ALA A N 1
ATOM 525 C CA . ALA A 1 69 ? -17.642 -3.165 -11.170 1.00 29.78 1074 ALA A CA 1
ATOM 526 C C . ALA A 1 69 ? -17.886 -4.618 -10.784 1.00 31.74 1074 ALA A C 1
ATOM 527 O O . ALA A 1 69 ? -19.030 -5.054 -10.632 1.00 31.72 1074 ALA A O 1
ATOM 529 N N . PHE A 1 70 ? -16.794 -5.366 -10.628 1.00 26.77 1075 PHE A N 1
ATOM 530 C CA . PHE A 1 70 ? -16.863 -6.791 -10.354 1.00 22.37 1075 PHE A CA 1
ATOM 531 C C . PHE A 1 70 ? -15.868 -7.155 -9.260 1.00 24.84 1075 PHE A C 1
ATOM 532 O O . PHE A 1 70 ? -14.862 -6.475 -9.059 1.00 28.67 1075 PHE A O 1
ATOM 540 N N . THR A 1 71 ? -16.153 -8.262 -8.567 1.00 25.05 1076 THR A N 1
ATOM 541 C CA . THR A 1 71 ? -15.289 -8.680 -7.470 1.00 28.74 1076 THR A CA 1
ATOM 542 C C . THR A 1 71 ? -13.959 -9.231 -7.970 1.00 28.92 1076 THR A C 1
ATOM 543 O O . THR A 1 71 ? -12.918 -9.005 -7.339 1.00 28.32 1076 THR A O 1
ATOM 547 N N . LEU A 1 72 ? -13.966 -9.957 -9.091 1.00 24.83 1077 LEU A N 1
ATOM 548 C CA . LEU A 1 72 ? -12.771 -10.629 -9.594 1.00 25.40 1077 LEU A CA 1
ATOM 549 C C . LEU A 1 72 ? -12.388 -10.126 -10.979 1.00 27.51 1077 LEU A C 1
ATOM 550 O O . LEU A 1 72 ? -13.246 -9.777 -11.794 1.00 22.71 1077 LEU A O 1
ATOM 555 N N . ASN A 1 73 ? -11.083 -10.148 -11.245 1.00 25.72 1078 ASN A N 1
ATOM 556 C CA . ASN A 1 73 ? -10.574 -9.786 -12.565 1.00 27.33 1078 ASN A CA 1
ATOM 557 C C . ASN A 1 73 ? -11.153 -10.703 -13.643 1.00 28.18 1078 ASN A C 1
ATOM 558 O O . ASN A 1 73 ? -11.602 -10.238 -14.702 1.00 27.66 1078 ASN A O 1
ATOM 563 N N . GLU A 1 74 ? -11.163 -12.019 -13.389 1.00 27.42 1079 GLU A N 1
ATOM 564 C CA . GLU A 1 74 ? -11.696 -12.941 -14.394 1.00 20.86 1079 GLU A CA 1
ATOM 565 C C . GLU A 1 74 ? -13.152 -12.633 -14.713 1.00 22.23 1079 GLU A C 1
ATOM 566 O O . GLU A 1 74 ? -13.582 -12.757 -15.866 1.00 22.83 1079 GLU A O 1
ATOM 572 N N . THR A 1 75 ? -13.930 -12.242 -13.703 1.00 23.38 1080 THR A N 1
ATOM 573 C CA . THR A 1 75 ? -15.341 -11.953 -13.929 1.00 20.40 1080 THR A CA 1
ATOM 574 C C . THR A 1 75 ? -15.503 -10.706 -14.795 1.00 22.74 1080 THR A C 1
ATOM 575 O O . THR A 1 75 ? -16.332 -10.672 -15.719 1.00 25.99 1080 THR A O 1
ATOM 579 N N . LEU A 1 76 ? -14.715 -9.670 -14.497 1.00 21.07 1081 LEU A N 1
ATOM 580 C CA . LEU A 1 76 ? -14.658 -8.498 -15.358 1.00 21.53 1081 LEU A CA 1
ATOM 581 C C . LEU A 1 76 ? -14.332 -8.885 -16.803 1.00 23.59 1081 LEU A C 1
ATOM 582 O O . LEU A 1 76 ? -14.992 -8.422 -17.739 1.00 24.74 1081 LEU A O 1
ATOM 587 N N . LYS A 1 77 ? -13.299 -9.715 -17.004 1.00 23.57 1082 LYS A N 1
ATOM 588 C CA . LYS A 1 77 ? -12.838 -9.993 -18.363 1.00 29.39 1082 LYS A CA 1
ATOM 589 C C . LYS A 1 77 ? -13.908 -10.722 -19.161 1.00 27.75 1082 LYS A C 1
ATOM 590 O O . LYS A 1 77 ? -14.124 -10.425 -20.343 1.00 26.22 1082 LYS A O 1
ATOM 596 N N . ILE A 1 78 ? -14.592 -11.680 -18.530 1.00 23.21 1083 ILE A N 1
ATOM 597 C CA . ILE A 1 78 ? -15.687 -12.369 -19.208 1.00 24.33 1083 ILE A CA 1
ATOM 598 C C . ILE A 1 78 ? -16.774 -11.375 -19.590 1.00 22.81 1083 ILE A C 1
ATOM 599 O O . ILE A 1 78 ? -17.366 -11.445 -20.677 1.00 25.46 1083 ILE A O 1
ATOM 604 N N . HIS A 1 79 ? -17.045 -10.426 -18.705 1.00 21.88 1084 HIS A N 1
ATOM 605 C CA . HIS A 1 79 ? -18.055 -9.422 -18.997 1.00 21.11 1084 HIS A CA 1
ATOM 606 C C . HIS A 1 79 ? -17.653 -8.558 -20.182 1.00 25.98 1084 HIS A C 1
ATOM 607 O O . HIS A 1 79 ? -18.491 -8.233 -21.032 1.00 26.25 1084 HIS A O 1
ATOM 614 N N . GLU A 1 80 ? -16.379 -8.163 -20.257 1.00 21.60 1085 GLU A N 1
ATOM 615 C CA . GLU A 1 80 ? -15.985 -7.233 -21.314 1.00 24.96 1085 GLU A CA 1
ATOM 616 C C . GLU A 1 80 ? -16.106 -7.844 -22.704 1.00 27.83 1085 GLU A C 1
ATOM 617 O O . GLU A 1 80 ? -16.247 -7.099 -23.683 1.00 27.08 1085 GLU A O 1
ATOM 623 N N . ARG A 1 81 ? -16.074 -9.173 -22.812 1.00 26.47 1086 ARG A N 1
ATOM 624 C CA . ARG A 1 81 ? -16.329 -9.817 -24.101 1.00 27.15 1086 ARG A CA 1
ATOM 625 C C . ARG A 1 81 ? -17.629 -9.339 -24.737 1.00 29.13 1086 ARG A C 1
ATOM 626 O O . ARG A 1 81 ? -17.745 -9.299 -25.968 1.00 32.29 1086 ARG A O 1
ATOM 634 N N . ILE A 1 82 ? -18.620 -8.999 -23.920 1.00 28.38 1087 ILE A N 1
ATOM 635 C CA . ILE A 1 82 ? -19.886 -8.506 -24.447 1.00 29.58 1087 ILE A CA 1
ATOM 636 C C . ILE A 1 82 ? -19.645 -7.270 -25.292 1.00 32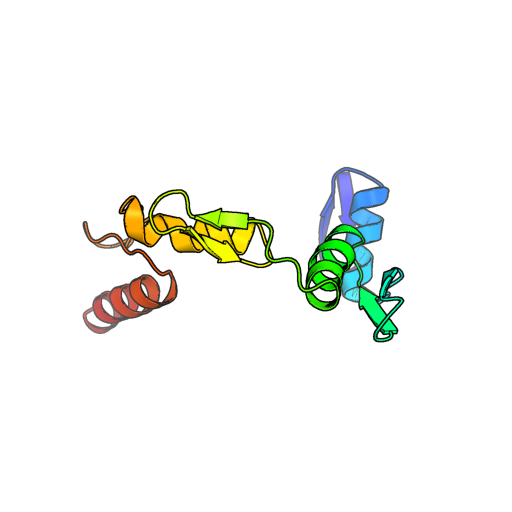.75 1087 ILE A C 1
ATOM 637 O O . ILE A 1 82 ? -20.228 -7.114 -26.370 1.00 32.98 1087 ILE A O 1
ATOM 642 N N . HIS A 1 83 ? -18.771 -6.378 -24.817 1.00 33.69 1088 HIS A N 1
ATOM 643 C CA . HIS A 1 83 ? -18.506 -5.122 -25.512 1.00 33.18 1088 HIS A CA 1
ATOM 644 C C . HIS A 1 83 ? -17.576 -5.312 -26.701 1.00 36.23 1088 HIS A C 1
ATOM 645 O O . HIS A 1 83 ? -17.790 -4.706 -27.756 1.00 42.95 1088 HIS A O 1
ATOM 652 N N . THR A 1 84 ? -16.518 -6.112 -26.542 1.00 36.56 1089 THR A N 1
ATOM 653 C CA . THR A 1 84 ? -15.535 -6.247 -27.606 1.00 39.06 1089 THR A CA 1
ATOM 654 C C . THR A 1 84 ? -16.030 -7.117 -28.751 1.00 43.14 1089 THR A C 1
ATOM 655 O O . THR A 1 84 ? -15.442 -7.082 -29.836 1.00 50.04 1089 THR A O 1
ATOM 659 N N . GLY A 1 85 ? -17.093 -7.887 -28.539 1.00 34.96 1090 GLY A N 1
ATOM 660 C CA . GLY A 1 85 ? -17.552 -8.823 -29.545 1.00 39.86 1090 GLY A CA 1
ATOM 661 C C . GLY A 1 85 ? -16.747 -10.099 -29.625 1.00 40.85 1090 GLY A C 1
ATOM 662 O O . GLY A 1 85 ? -16.933 -10.873 -30.571 1.00 34.90 1090 GLY A O 1
ATOM 663 N N . GLU A 1 86 ? -15.862 -10.350 -28.664 1.00 31.05 1091 GLU A N 1
ATOM 664 C CA . GLU A 1 86 ? -15.069 -11.569 -28.698 1.00 32.83 1091 GLU A CA 1
ATOM 665 C C . GLU A 1 86 ? -15.977 -12.779 -28.559 1.00 31.11 1091 GLU A C 1
ATOM 666 O O . GLU A 1 86 ? -16.722 -12.905 -27.582 1.00 34.82 1091 GLU A O 1
ATOM 672 N N . LYS A 1 87 ? -15.918 -13.671 -29.537 1.00 26.21 1092 LYS A N 1
ATOM 673 C CA . LYS A 1 87 ? -16.700 -14.904 -29.507 1.00 26.11 1092 LYS A CA 1
ATOM 674 C C . LYS A 1 87 ? -15.697 -16.042 -29.630 1.00 27.79 1092 LYS A C 1
ATOM 675 O O . LYS A 1 87 ? -15.340 -16.462 -30.735 1.00 27.35 1092 LYS A O 1
ATOM 681 N N . ARG A 1 88 ? -15.214 -16.524 -28.488 1.00 26.54 1093 ARG A N 1
ATOM 682 C CA . ARG A 1 88 ? -14.104 -17.460 -28.517 1.00 26.41 1093 ARG A CA 1
ATOM 683 C C . ARG A 1 88 ? -14.543 -18.913 -28.605 1.00 26.07 1093 ARG A C 1
ATOM 684 O O . ARG A 1 88 ? -13.683 -19.800 -28.664 1.00 29.25 1093 ARG A O 1
ATOM 692 N N . TYR A 1 89 ? -15.839 -19.201 -28.624 1.00 22.51 1094 TYR A N 1
ATOM 693 C CA . TYR A 1 89 ? -16.296 -20.586 -28.674 1.00 22.40 1094 TYR A CA 1
ATOM 694 C C . TYR A 1 89 ? -16.789 -20.875 -30.092 1.00 23.10 1094 TYR A C 1
ATOM 695 O O . TYR A 1 89 ? -17.829 -20.364 -30.513 1.00 23.36 1094 TYR A O 1
ATOM 704 N N . HIS A 1 90 ? -16.016 -21.671 -30.831 1.00 20.05 1095 HIS A N 1
ATOM 705 C CA . HIS A 1 90 ? -16.245 -21.932 -32.255 1.00 21.11 1095 HIS A CA 1
ATOM 706 C C . HIS A 1 90 ? -17.032 -23.215 -32.435 1.00 22.35 1095 HIS A C 1
ATOM 707 O O . HIS A 1 90 ? -16.688 -24.240 -31.838 1.00 27.35 1095 HIS A O 1
ATOM 714 N N . CYS A 1 91 ? -18.087 -23.175 -33.255 1.00 21.86 1096 CYS A N 1
ATOM 715 C CA . CYS A 1 91 ? -18.691 -24.437 -33.660 1.00 22.56 1096 CYS A CA 1
ATOM 716 C C . CYS A 1 91 ? -17.669 -25.223 -34.470 1.00 22.72 1096 CYS A C 1
ATOM 717 O O . CYS A 1 91 ? -16.987 -24.667 -35.333 1.00 20.83 1096 CYS A O 1
ATOM 720 N N . GLN A 1 92 ? -17.557 -26.520 -34.199 1.00 24.38 1097 GLN A N 1
ATOM 721 C CA . GLN A 1 92 ? -16.631 -27.327 -34.988 1.00 25.80 1097 GLN A CA 1
ATOM 722 C C . GLN A 1 92 ? -17.173 -27.720 -36.354 1.00 24.91 1097 GLN A C 1
ATOM 723 O O . GLN A 1 92 ? -16.413 -28.256 -37.180 1.00 25.01 1097 GLN A O 1
ATOM 729 N N . PHE A 1 93 ? -18.456 -27.471 -36.632 1.00 21.72 1098 PHE A N 1
ATOM 730 C CA . PHE A 1 93 ? -19.054 -27.904 -37.885 1.00 22.42 1098 PHE A CA 1
ATOM 731 C C . PHE A 1 93 ? -19.358 -26.782 -38.863 1.00 25.50 1098 PHE A C 1
ATOM 732 O O . PHE A 1 93 ? -19.681 -27.081 -40.025 1.00 28.44 1098 PHE A O 1
ATOM 740 N N . CYS A 1 94 ? -19.277 -25.522 -38.449 1.00 25.61 1099 CYS A N 1
ATOM 741 C CA . CYS A 1 94 ? -19.688 -24.439 -39.337 1.00 26.58 1099 CYS A CA 1
ATOM 742 C C . CYS A 1 94 ? -19.009 -23.144 -38.908 1.00 24.88 1099 CYS A C 1
ATOM 743 O O . CYS A 1 94 ? -18.246 -23.101 -37.943 1.00 23.63 1099 CYS A O 1
ATOM 746 N N . PHE A 1 95 ? -19.314 -22.070 -39.633 1.00 22.36 1100 PHE A N 1
ATOM 747 C CA . PHE A 1 95 ? -18.717 -20.759 -39.398 1.00 22.24 1100 PHE A CA 1
ATOM 748 C C . PHE A 1 95 ? -19.133 -20.106 -38.077 1.00 21.67 1100 PHE A C 1
ATOM 749 O O . PHE A 1 95 ? -18.492 -19.134 -37.674 1.00 23.16 1100 PHE A O 1
ATOM 757 N N . GLN A 1 96 ? -20.176 -20.583 -37.402 1.00 22.08 1101 GLN A N 1
ATOM 758 C CA . GLN A 1 96 ? -20.741 -19.853 -36.269 1.00 20.48 1101 GLN A CA 1
ATOM 759 C C . GLN A 1 96 ? -19.780 -19.786 -35.083 1.00 20.93 1101 GLN A C 1
ATOM 760 O O . GLN A 1 96 ? -19.111 -20.766 -34.744 1.00 22.12 1101 GLN A O 1
ATOM 766 N N . ARG A 1 97 ? -19.748 -18.624 -34.439 1.00 25.25 1102 ARG A N 1
ATOM 767 C CA . ARG A 1 97 ? -18.912 -18.360 -33.274 1.00 21.97 1102 ARG A CA 1
ATOM 768 C C . ARG A 1 97 ? -19.801 -17.840 -32.152 1.00 24.83 1102 ARG A C 1
ATOM 769 O O . ARG A 1 97 ? -20.797 -17.162 -32.408 1.00 23.15 1102 ARG A O 1
ATOM 777 N N . PHE A 1 98 ? -19.454 -18.167 -30.895 1.00 22.30 1103 PHE A N 1
ATOM 778 C CA . PHE A 1 98 ? -20.345 -17.864 -29.783 1.00 21.14 1103 PHE A CA 1
ATOM 779 C C . PHE A 1 98 ? -19.635 -17.170 -28.629 1.00 29.07 1103 PHE A C 1
ATOM 780 O O . PHE A 1 98 ? -18.479 -17.463 -28.311 1.00 24.23 1103 PHE A O 1
ATOM 788 N N . LEU A 1 99 ? -20.366 -16.249 -28.003 1.00 26.81 1104 LEU A N 1
ATOM 789 C CA . LEU A 1 99 ? -19.908 -15.614 -26.774 1.00 27.72 1104 LEU A CA 1
ATOM 790 C C . LEU A 1 99 ? -19.825 -16.611 -25.625 1.00 27.74 1104 LEU A C 1
ATOM 791 O O . LEU A 1 99 ? -18.860 -16.592 -24.858 1.00 28.71 1104 LEU A O 1
ATOM 796 N N . TYR A 1 100 ? -20.820 -17.489 -25.481 1.00 26.94 1105 TYR A N 1
ATOM 797 C CA . TYR A 1 100 ? -20.889 -18.422 -24.362 1.00 28.01 1105 TYR A CA 1
ATOM 798 C C . TYR A 1 100 ? -20.719 -19.868 -24.797 1.00 28.93 1105 TYR A C 1
ATOM 799 O O . TYR A 1 100 ? -21.273 -20.301 -25.814 1.00 23.19 1105 TYR A O 1
ATOM 808 N N . LEU A 1 101 ? -19.981 -20.613 -23.978 1.00 25.55 1106 LEU A N 1
ATOM 809 C CA . LEU A 1 101 ? -19.732 -22.020 -24.243 1.00 24.19 1106 LEU A CA 1
ATOM 810 C C . LEU A 1 101 ? -21.025 -22.827 -24.254 1.00 25.62 1106 LEU A C 1
ATOM 811 O O . LEU A 1 101 ? -21.189 -23.731 -25.075 1.00 29.73 1106 LEU A O 1
ATOM 816 N N . SER A 1 102 ? -21.939 -22.546 -23.323 1.00 30.68 1107 SER A N 1
ATOM 817 C CA . SER A 1 102 ? -23.166 -23.336 -23.247 1.00 24.04 1107 SER A CA 1
ATOM 818 C C . SER A 1 102 ? -23.960 -23.230 -24.545 1.00 21.06 1107 SER A C 1
ATOM 819 O O . SER A 1 102 ? -24.501 -24.224 -25.038 1.00 23.56 1107 SER A O 1
ATOM 822 N N . THR A 1 103 ? -24.012 -22.029 -25.118 1.00 20.62 1108 THR A N 1
ATOM 823 C CA . THR A 1 103 ? -24.712 -21.810 -26.379 1.00 20.09 1108 THR A CA 1
ATOM 824 C C . THR A 1 103 ? -24.038 -22.535 -27.538 1.00 25.69 1108 THR A C 1
ATOM 825 O O . THR A 1 103 ? -24.716 -23.160 -28.359 1.00 21.77 1108 THR A O 1
ATOM 829 N N . LYS A 1 104 ? -22.710 -22.461 -27.629 1.00 18.70 1109 LYS A N 1
ATOM 830 C CA . LYS A 1 104 ? -22.011 -23.241 -28.647 1.00 23.06 1109 LYS A CA 1
ATOM 831 C C . LYS A 1 104 ? -22.309 -24.726 -28.503 1.00 20.84 1109 LYS A C 1
ATOM 832 O O . LYS A 1 104 ? -22.569 -25.420 -29.500 1.00 22.79 1109 LYS A O 1
ATOM 838 N N . ARG A 1 105 ? -22.296 -25.236 -27.266 1.00 21.93 1110 ARG A N 1
ATOM 839 C CA . ARG A 1 105 ? -22.518 -26.659 -27.065 1.00 22.11 1110 ARG A CA 1
ATOM 840 C C . ARG A 1 105 ? -23.903 -27.076 -27.555 1.00 23.45 1110 ARG A C 1
ATOM 841 O O . ARG A 1 105 ? -24.054 -28.093 -28.241 1.00 26.43 1110 ARG A O 1
ATOM 849 N N . ASN A 1 106 ? -24.930 -26.301 -27.211 1.00 24.44 1111 ASN A N 1
ATOM 850 C CA . ASN A 1 106 ? -26.273 -26.639 -27.666 1.00 20.36 1111 ASN A CA 1
ATOM 851 C C . ASN A 1 106 ? -26.383 -26.557 -29.189 1.00 22.62 1111 ASN A C 1
ATOM 852 O O . ASN A 1 106 ? -27.083 -27.361 -29.812 1.00 21.50 1111 ASN A O 1
ATOM 857 N N . HIS A 1 107 ? -25.702 -25.586 -29.804 1.00 24.49 1112 HIS A N 1
ATOM 858 C CA . HIS A 1 107 ? -25.749 -25.461 -31.258 1.00 23.91 1112 HIS A CA 1
ATOM 859 C C . HIS A 1 107 ? -25.094 -26.661 -31.929 1.00 24.60 1112 HIS A C 1
ATOM 860 O O . HIS A 1 107 ? -25.617 -27.195 -32.918 1.00 21.87 1112 HIS A O 1
ATOM 867 N N . GLU A 1 108 ? -23.962 -27.129 -31.389 1.00 21.37 1113 GLU A N 1
ATOM 868 C CA . GLU A 1 108 ? -23.314 -28.299 -31.973 1.00 24.55 1113 GLU A CA 1
ATOM 869 C C . GLU A 1 108 ? -24.205 -29.527 -31.874 1.00 23.46 1113 GLU A C 1
ATOM 870 O O . GLU A 1 108 ? -24.260 -30.339 -32.807 1.00 27.70 1113 GLU A O 1
ATOM 876 N N . GLN A 1 109 ? -24.898 -29.684 -30.743 1.00 21.87 1114 GLN A N 1
ATOM 877 C CA . GLN A 1 109 ? -25.797 -30.815 -30.563 1.00 25.67 1114 GLN A CA 1
ATOM 878 C C . GLN A 1 109 ? -26.891 -30.839 -31.617 1.00 28.32 1114 GLN A C 1
ATOM 879 O O . GLN A 1 109 ? -27.320 -31.920 -32.043 1.00 28.36 1114 GLN A O 1
ATOM 885 N N . ARG A 1 110 ? -27.339 -29.664 -32.074 1.00 27.01 1115 ARG A N 1
ATOM 886 C CA . ARG A 1 110 ? -28.325 -29.624 -33.149 1.00 24.62 1115 ARG A CA 1
ATOM 887 C C . ARG A 1 110 ? -27.740 -30.130 -34.458 1.00 22.57 1115 ARG A C 1
ATOM 888 O O . ARG A 1 110 ? -28.438 -30.798 -35.234 1.00 29.64 1115 ARG A O 1
ATOM 896 N N . HIS A 1 111 ? -26.469 -29.818 -34.742 1.00 23.05 1116 HIS A N 1
ATOM 897 C CA . HIS A 1 111 ? -25.836 -30.427 -35.913 1.00 23.40 1116 HIS A CA 1
ATOM 898 C C . HIS A 1 111 ? -25.895 -31.945 -35.804 1.00 29.64 1116 HIS A C 1
ATOM 899 O O . HIS A 1 111 ? -26.224 -32.644 -36.769 1.00 29.49 1116 HIS A O 1
ATOM 906 N N . ILE A 1 112 ? -25.553 -32.470 -34.625 1.00 30.10 1117 ILE A N 1
ATOM 907 C CA . ILE A 1 112 ? -25.416 -33.913 -34.450 1.00 34.03 1117 ILE A CA 1
ATOM 908 C C . ILE A 1 112 ? -26.767 -34.598 -34.580 1.00 38.99 1117 ILE A C 1
ATOM 909 O O . ILE A 1 112 ? -26.888 -35.634 -35.239 1.00 37.16 1117 ILE A O 1
ATOM 914 N N . ARG A 1 113 ? -27.812 -34.021 -33.983 1.00 38.94 1118 ARG A N 1
ATOM 915 C CA . ARG A 1 113 ? -29.142 -34.600 -34.147 1.00 39.51 1118 ARG A CA 1
ATOM 916 C C . ARG A 1 113 ? -29.563 -34.649 -35.612 1.00 5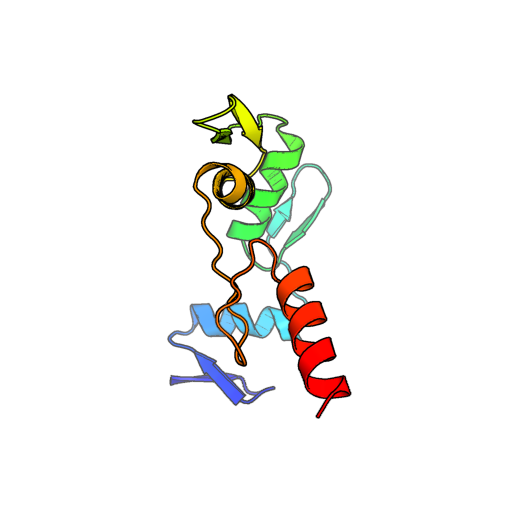4.77 1118 ARG A C 1
ATOM 917 O O . ARG A 1 113 ? -30.347 -35.522 -36.001 1.00 62.33 1118 ARG A O 1
ATOM 925 N N . GLU A 1 114 ? -29.063 -33.731 -36.443 1.00 56.95 1119 GLU A N 1
ATOM 926 C CA . GLU A 1 114 ? -29.271 -33.849 -37.883 1.00 58.44 1119 GLU A CA 1
ATOM 927 C C . GLU A 1 114 ? -28.336 -34.865 -38.530 1.00 66.84 1119 GLU A C 1
ATOM 928 O O . GLU A 1 114 ? -28.515 -35.182 -39.710 1.00 69.18 1119 GLU A O 1
ATOM 934 N N . HIS A 1 115 ? -27.356 -35.376 -37.786 1.00 76.32 1120 HIS A N 1
ATOM 935 C CA . HIS A 1 115 ? -26.352 -36.316 -38.289 1.00 78.99 1120 HIS A CA 1
ATOM 936 C C . HIS A 1 115 ? -25.262 -35.578 -39.057 1.00 73.24 1120 HIS A C 1
ATOM 937 O O . HIS A 1 115 ? -24.297 -35.092 -38.463 1.00 65.89 1120 HIS A O 1
#